Protein AF-A0A958GPE8-F1 (afdb_monomer_lite)

Sequence (75 aa):
MAGNEQIDGASLKAGDRVKRVDTEGPLGVVQKVRIETVRQSIRPDGDPPGITVTVLWDNGTLSHFVPGGLEKIGS

pLDDT: mean 75.59, std 17.65, range [37.19, 94.94]

Secondary structure (DSSP, 8-state):
--------TTS--TT-EEEETT-----EEEEEEEEE----SS--S-PPPEEEEEEEETTS-EEEE-GGGEEE---

Structure (mmCIF, N/CA/C/O backbone):
data_AF-A0A958GPE8-F1
#
_entry.id   AF-A0A958GPE8-F1
#
loop_
_atom_site.group_PDB
_atom_site.id
_atom_site.type_symbol
_atom_site.label_atom_id
_atom_site.label_alt_id
_atom_site.label_comp_id
_atom_site.label_asym_id
_atom_site.label_entity_id
_atom_site.label_seq_id
_atom_site.pdbx_PDB_ins_code
_atom_site.Cartn_x
_atom_site.Cartn_y
_atom_site.Cartn_z
_atom_site.occupancy
_atom_site.B_iso_or_equiv
_atom_site.auth_seq_id
_atom_site.auth_comp_id
_atom_site.auth_asym_id
_atom_site.auth_atom_id
_atom_site.pdbx_PDB_model_num
ATOM 1 N N . MET A 1 1 ? -19.461 8.471 -16.356 1.00 37.19 1 MET A N 1
ATOM 2 C CA . MET A 1 1 ? -18.351 7.530 -16.599 1.00 37.19 1 MET A CA 1
ATOM 3 C C . MET A 1 1 ? -17.178 8.078 -15.808 1.00 37.19 1 MET A C 1
ATOM 5 O O . MET A 1 1 ? -16.654 9.111 -16.197 1.00 37.19 1 MET A O 1
ATOM 9 N N . ALA A 1 2 ? -16.904 7.535 -14.620 1.00 40.34 2 ALA A N 1
ATOM 10 C CA . ALA A 1 2 ? -15.764 7.984 -13.823 1.00 40.34 2 ALA A CA 1
ATOM 11 C C . ALA A 1 2 ? -14.504 7.397 -14.465 1.00 40.34 2 ALA A C 1
ATOM 13 O O . ALA A 1 2 ? -14.463 6.198 -14.724 1.00 40.34 2 ALA A O 1
ATOM 14 N N . GLY A 1 3 ? -13.555 8.259 -14.825 1.00 40.16 3 GLY A N 1
ATOM 15 C CA . GLY A 1 3 ? -12.269 7.840 -15.358 1.00 40.16 3 GLY A CA 1
ATOM 16 C C . GLY A 1 3 ? -11.497 7.124 -14.263 1.00 40.16 3 GLY A C 1
ATOM 17 O O . GLY A 1 3 ? -11.271 7.681 -13.192 1.00 40.16 3 GLY A O 1
ATOM 18 N N . ASN A 1 4 ? -11.131 5.878 -14.525 1.00 45.16 4 ASN A N 1
ATOM 19 C CA . ASN A 1 4 ? -10.238 5.123 -13.667 1.00 45.16 4 ASN A CA 1
ATOM 20 C C . ASN A 1 4 ? -8.838 5.675 -13.958 1.00 45.16 4 ASN A C 1
ATOM 22 O O . ASN A 1 4 ? -8.173 5.215 -14.885 1.00 45.16 4 ASN A O 1
ATOM 26 N N . GLU A 1 5 ? -8.443 6.741 -13.259 1.00 48.94 5 GLU A N 1
ATOM 27 C CA . GLU A 1 5 ? -7.068 7.238 -13.287 1.00 48.94 5 GLU A CA 1
ATOM 28 C C . GLU 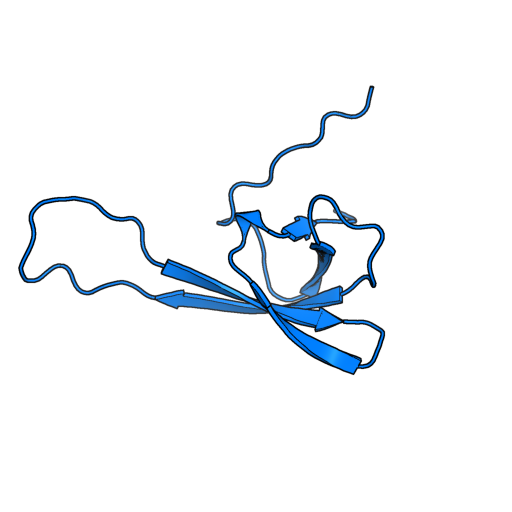A 1 5 ? -6.174 6.115 -12.764 1.00 48.94 5 GLU A C 1
ATOM 30 O O . GLU A 1 5 ? -6.091 5.852 -11.565 1.00 48.94 5 GLU A O 1
ATOM 35 N N . GLN A 1 6 ? -5.563 5.393 -13.700 1.00 46.38 6 GLN A N 1
ATOM 36 C CA . GLN A 1 6 ? -4.509 4.437 -13.427 1.00 46.38 6 GLN A CA 1
ATOM 37 C C . GLN A 1 6 ? -3.356 5.238 -12.829 1.00 46.38 6 GLN A C 1
ATOM 39 O O . GLN A 1 6 ? -2.618 5.910 -13.541 1.00 46.38 6 GLN A O 1
ATO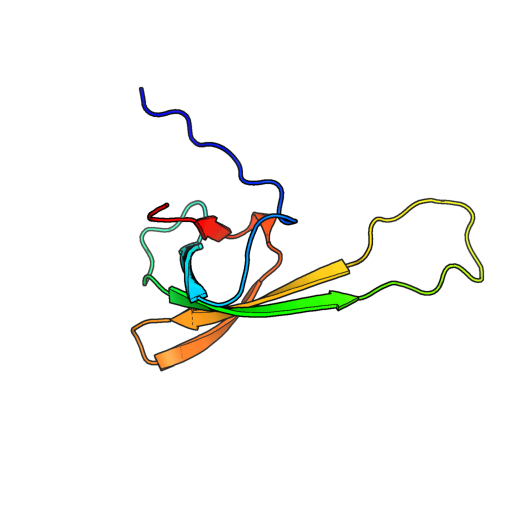M 44 N N . ILE A 1 7 ? -3.282 5.253 -11.500 1.00 51.97 7 ILE A N 1
ATOM 45 C CA . ILE A 1 7 ? -2.271 6.012 -10.777 1.00 51.97 7 ILE A CA 1
ATOM 46 C C . ILE A 1 7 ? -0.928 5.352 -11.081 1.00 51.97 7 ILE A C 1
ATOM 48 O O . ILE A 1 7 ? -0.651 4.250 -10.599 1.00 51.97 7 ILE A O 1
ATOM 52 N N . ASP A 1 8 ? -0.105 6.018 -11.895 1.00 55.09 8 ASP A N 1
ATOM 53 C CA . ASP A 1 8 ? 1.305 5.690 -12.053 1.00 55.09 8 ASP A CA 1
ATOM 54 C C . ASP A 1 8 ? 1.892 5.467 -10.666 1.00 55.09 8 ASP A C 1
ATOM 56 O O . ASP A 1 8 ? 1.815 6.315 -9.772 1.00 55.09 8 ASP A O 1
ATOM 60 N N . GLY A 1 9 ? 2.452 4.283 -10.461 1.00 51.81 9 GLY A N 1
ATOM 61 C CA . GLY A 1 9 ? 2.746 3.777 -9.136 1.00 51.81 9 GLY A CA 1
ATOM 62 C C . GLY A 1 9 ? 3.757 4.565 -8.286 1.00 51.81 9 GLY A C 1
ATOM 63 O O . GLY A 1 9 ? 4.071 4.181 -7.160 1.00 51.81 9 GLY A O 1
ATOM 64 N N . ALA A 1 10 ? 4.255 5.679 -8.813 1.00 56.09 10 ALA A N 1
ATOM 65 C CA . ALA A 1 10 ? 5.086 6.656 -8.136 1.00 56.09 10 ALA A CA 1
ATOM 66 C C . ALA A 1 10 ? 4.314 7.601 -7.190 1.00 56.09 10 ALA A C 1
ATOM 68 O O . ALA A 1 10 ? 4.950 8.285 -6.391 1.00 56.09 10 ALA A O 1
ATOM 69 N N . SER A 1 11 ? 2.977 7.661 -7.242 1.00 72.81 11 SER A N 1
ATOM 70 C CA . SER A 1 11 ? 2.202 8.649 -6.463 1.00 72.81 11 SER A CA 1
ATOM 71 C C . SER A 1 11 ? 1.590 8.138 -5.152 1.00 72.81 11 SER A C 1
ATOM 73 O O . SER A 1 11 ? 0.948 8.917 -4.448 1.00 72.81 11 SER A O 1
ATOM 75 N N . LEU A 1 12 ? 1.789 6.867 -4.787 1.00 84.75 12 LEU A N 1
ATOM 76 C CA . LEU A 1 12 ? 1.345 6.344 -3.489 1.00 84.75 12 LEU A CA 1
ATOM 77 C C . LEU A 1 12 ? 2.290 6.807 -2.373 1.00 84.75 12 LEU A C 1
ATOM 79 O O . LEU A 1 12 ? 3.510 6.699 -2.498 1.00 84.75 12 LEU A O 1
ATOM 83 N N . LYS A 1 13 ? 1.734 7.274 -1.251 1.00 88.56 13 LYS A N 1
ATOM 84 C CA . LYS A 1 13 ? 2.490 7.614 -0.033 1.00 88.56 13 LYS A CA 1
ATOM 85 C C . LYS A 1 13 ? 1.920 6.917 1.195 1.00 88.56 13 LYS A C 1
ATOM 87 O O . LYS A 1 13 ? 0.760 6.515 1.222 1.00 88.56 13 LYS A O 1
ATOM 92 N N . ALA A 1 14 ? 2.741 6.805 2.238 1.00 90.25 14 ALA A N 1
ATOM 93 C CA . ALA A 1 14 ? 2.279 6.311 3.529 1.00 90.25 14 ALA A CA 1
ATOM 94 C C . ALA A 1 14 ? 1.079 7.135 4.029 1.00 90.25 14 ALA A C 1
ATOM 96 O O . ALA A 1 14 ? 1.085 8.364 3.949 1.00 90.25 14 ALA A O 1
ATOM 97 N N . GLY A 1 15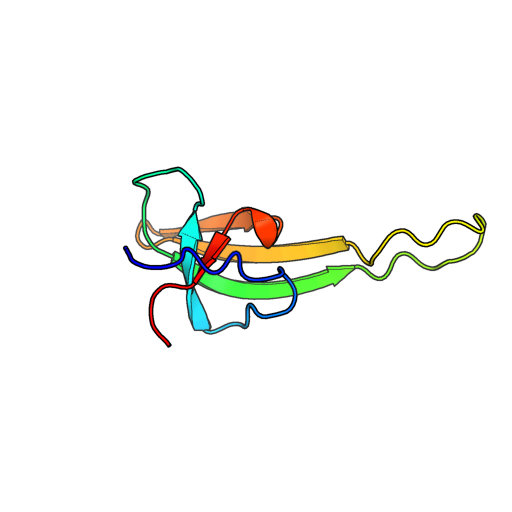 ? 0.052 6.446 4.521 1.00 89.94 15 GLY A N 1
ATOM 98 C CA . GLY A 1 15 ? -1.222 7.031 4.934 1.00 89.94 15 GLY A CA 1
ATOM 99 C C . GLY A 1 15 ? -2.285 7.091 3.835 1.00 89.94 15 GLY A C 1
ATOM 100 O O . GLY A 1 15 ? -3.454 7.271 4.167 1.00 89.94 15 GLY A O 1
ATOM 101 N N . ASP A 1 16 ? -1.937 6.896 2.556 1.00 90.62 16 ASP A N 1
ATOM 102 C CA . ASP A 1 16 ? -2.959 6.811 1.511 1.00 90.62 16 ASP A CA 1
ATOM 103 C C . ASP A 1 16 ? -3.808 5.551 1.697 1.00 90.62 16 ASP A C 1
ATOM 105 O O . ASP A 1 16 ? -3.307 4.451 1.954 1.00 90.62 16 ASP A O 1
ATOM 109 N N . ARG A 1 17 ? -5.116 5.716 1.526 1.00 91.88 17 ARG A N 1
ATOM 110 C CA . ARG A 1 17 ? -6.069 4.616 1.505 1.00 91.88 17 ARG A CA 1
ATOM 111 C C . ARG A 1 17 ? -6.077 3.993 0.114 1.00 91.88 17 ARG A C 1
ATOM 113 O O . ARG A 1 17 ? -6.149 4.711 -0.882 1.00 91.88 17 ARG A O 1
ATOM 120 N N . VAL A 1 18 ? -6.003 2.670 0.043 1.00 91.19 18 VAL A N 1
ATOM 121 C CA . VAL A 1 18 ? -5.896 1.919 -1.211 1.00 91.19 18 VAL A CA 1
ATOM 122 C C . VAL A 1 18 ? -6.812 0.701 -1.233 1.00 91.19 18 VAL A C 1
ATOM 124 O O . VAL A 1 18 ? -7.117 0.108 -0.196 1.00 91.19 18 VAL A O 1
ATOM 127 N N . LYS A 1 19 ? -7.223 0.314 -2.437 1.00 90.38 19 LYS A N 1
ATOM 128 C CA . LYS A 1 19 ? -7.816 -0.990 -2.756 1.00 90.38 19 LYS A CA 1
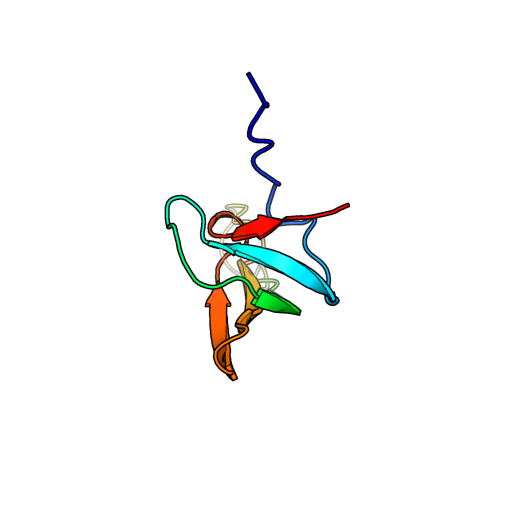ATOM 129 C C . LYS A 1 19 ? -6.937 -1.708 -3.768 1.00 90.38 19 LYS A C 1
ATOM 131 O O . LYS A 1 19 ? -6.136 -1.085 -4.462 1.00 90.38 19 LYS A O 1
ATOM 136 N N . ARG A 1 20 ? -7.094 -3.023 -3.867 1.00 87.94 20 ARG A N 1
ATOM 137 C CA . ARG A 1 20 ? -6.468 -3.796 -4.938 1.00 87.94 20 ARG A CA 1
ATOM 138 C C . ARG A 1 20 ? -7.206 -3.540 -6.256 1.00 87.94 20 ARG A C 1
ATOM 140 O O . ARG A 1 20 ? -8.435 -3.518 -6.267 1.00 87.94 20 ARG A O 1
ATOM 147 N N . VAL A 1 21 ? -6.449 -3.363 -7.336 1.00 85.12 21 VAL A N 1
ATOM 148 C CA . VAL A 1 21 ? -6.989 -3.271 -8.703 1.00 85.12 21 VAL A CA 1
ATOM 149 C C . VAL A 1 21 ? -7.755 -4.561 -9.032 1.00 85.12 21 VAL A C 1
ATOM 151 O O . VAL A 1 21 ? -7.327 -5.649 -8.637 1.00 85.12 21 VAL A O 1
ATOM 154 N N . ASP A 1 22 ? -8.887 -4.440 -9.730 1.00 79.62 22 ASP A N 1
ATOM 155 C CA . ASP A 1 22 ? -9.696 -5.562 -10.244 1.00 79.62 22 ASP A CA 1
ATOM 156 C C . ASP A 1 22 ? -10.179 -6.577 -9.185 1.00 79.62 22 ASP A C 1
ATOM 158 O O . ASP A 1 22 ? -10.420 -7.748 -9.478 1.00 79.62 22 ASP A O 1
ATOM 162 N N . THR A 1 23 ? -10.319 -6.179 -7.918 1.00 75.25 23 THR A N 1
ATOM 163 C CA . THR A 1 23 ? -10.879 -7.049 -6.870 1.00 75.25 23 THR A CA 1
ATOM 164 C C . THR A 1 23 ? -11.773 -6.254 -5.924 1.00 75.25 23 THR A C 1
ATOM 166 O O . THR A 1 23 ? -11.345 -5.251 -5.354 1.00 75.25 23 THR A O 1
ATOM 169 N N . GLU A 1 24 ? -12.996 -6.741 -5.684 1.00 74.62 24 GLU A N 1
ATOM 170 C CA . GLU A 1 24 ? -13.847 -6.317 -4.560 1.00 74.62 24 GLU A CA 1
ATOM 171 C C . GLU A 1 24 ? -13.280 -6.898 -3.257 1.00 74.62 24 GLU A C 1
ATOM 173 O O . GLU A 1 24 ? -13.767 -7.875 -2.692 1.00 74.62 24 GLU A O 1
ATOM 178 N N . GLY A 1 25 ? -12.133 -6.358 -2.853 1.00 74.31 25 GLY A N 1
ATOM 179 C CA . GLY A 1 25 ? -11.344 -6.832 -1.726 1.00 74.31 25 GLY A CA 1
ATOM 180 C C . GLY A 1 25 ? -11.403 -5.894 -0.524 1.00 74.31 25 GLY A C 1
ATOM 181 O O . GLY A 1 25 ? -12.026 -4.831 -0.578 1.00 74.31 25 GLY A O 1
ATOM 182 N N . PRO A 1 26 ? -10.719 -6.269 0.571 1.00 80.88 26 PRO A N 1
ATOM 183 C CA . PRO A 1 26 ? -10.574 -5.398 1.726 1.00 80.88 26 PRO A CA 1
ATOM 184 C C . PRO A 1 26 ? -9.874 -4.094 1.335 1.00 80.88 26 PRO A C 1
ATOM 186 O O . PRO A 1 26 ? -8.990 -4.074 0.477 1.00 80.88 26 PRO A O 1
ATOM 189 N N . LEU A 1 27 ? -10.260 -3.005 1.997 1.00 91.06 27 LEU A N 1
ATOM 190 C CA . LEU A 1 27 ? -9.547 -1.739 1.901 1.00 91.06 27 LEU A CA 1
ATOM 191 C C . LEU A 1 27 ? -8.326 -1.775 2.821 1.00 91.06 27 LEU A C 1
ATOM 193 O O . LEU A 1 27 ? -8.276 -2.520 3.805 1.00 91.06 27 LEU A O 1
ATOM 197 N N . GLY A 1 28 ? -7.310 -0.991 2.483 1.00 92.75 28 GLY A N 1
ATOM 198 C CA . GLY A 1 28 ? -6.070 -0.935 3.242 1.00 92.75 28 GLY A CA 1
ATOM 199 C C . GLY A 1 28 ? -5.452 0.447 3.232 1.00 92.75 28 GLY A C 1
ATOM 200 O O . GLY A 1 28 ? -5.872 1.334 2.495 1.00 92.75 28 GLY A O 1
ATOM 201 N N . VAL A 1 29 ? -4.466 0.651 4.094 1.00 93.88 29 VAL A N 1
ATOM 202 C CA . VAL A 1 29 ? -3.665 1.875 4.153 1.00 93.88 29 VAL A CA 1
ATOM 203 C C . VAL A 1 29 ? -2.240 1.540 3.758 1.00 93.88 29 VAL A C 1
ATOM 205 O O . VAL A 1 29 ? -1.669 0.557 4.234 1.00 93.88 29 VAL A O 1
ATOM 208 N N . VAL A 1 30 ? -1.638 2.372 2.916 1.00 92.88 30 VAL A N 1
ATOM 209 C CA . VAL A 1 30 ? -0.210 2.288 2.629 1.00 92.88 30 VAL A CA 1
ATOM 210 C C . VAL A 1 30 ? 0.551 2.573 3.918 1.00 92.88 30 VAL A C 1
ATOM 212 O O . VAL A 1 30 ? 0.511 3.676 4.456 1.00 92.88 30 VAL A O 1
ATOM 215 N N . GLN A 1 31 ? 1.263 1.576 4.420 1.00 93.62 31 GLN A N 1
ATOM 216 C CA . GLN A 1 31 ? 2.115 1.725 5.591 1.00 93.62 31 GLN A CA 1
ATOM 217 C C . GLN A 1 31 ? 3.497 2.246 5.190 1.00 93.62 31 GLN A C 1
ATOM 219 O O . GLN A 1 31 ? 4.096 3.049 5.904 1.00 93.62 31 GLN A O 1
ATOM 224 N N . LYS A 1 32 ? 4.018 1.789 4.045 1.00 90.81 32 LYS A N 1
ATOM 225 C CA . LYS A 1 32 ? 5.368 2.126 3.590 1.00 90.81 32 LYS A CA 1
ATOM 226 C C . LYS A 1 32 ? 5.491 2.005 2.077 1.00 90.81 32 LYS A C 1
ATOM 228 O O . LYS A 1 32 ? 4.926 1.095 1.484 1.00 90.81 32 LYS A O 1
ATOM 233 N N . VAL A 1 33 ? 6.296 2.874 1.476 1.00 88.38 33 VAL A N 1
ATOM 234 C CA . VAL A 1 33 ? 6.736 2.752 0.081 1.00 88.38 33 VAL A CA 1
ATOM 235 C C . VAL A 1 33 ? 8.252 2.633 0.075 1.00 88.38 33 VAL A C 1
ATOM 237 O O . VAL A 1 33 ? 8.947 3.413 0.728 1.00 88.38 33 VAL A O 1
ATOM 240 N N . ARG A 1 34 ? 8.769 1.614 -0.608 1.00 86.25 34 ARG A N 1
ATOM 241 C CA . ARG A 1 34 ? 10.196 1.327 -0.730 1.00 86.25 34 ARG A CA 1
ATOM 242 C C . ARG A 1 34 ? 10.572 1.348 -2.204 1.00 86.25 34 ARG A C 1
ATOM 244 O O . ARG A 1 34 ? 10.042 0.570 -2.987 1.00 86.25 34 ARG A O 1
ATOM 251 N N . ILE A 1 35 ? 11.503 2.228 -2.550 1.00 81.94 35 ILE A N 1
ATOM 252 C CA . ILE A 1 35 ? 12.085 2.305 -3.889 1.00 81.94 35 ILE A CA 1
ATOM 253 C C . ILE A 1 35 ? 13.406 1.539 -3.846 1.00 81.94 35 ILE A C 1
ATOM 255 O O . ILE A 1 35 ? 14.345 1.930 -3.152 1.00 81.94 35 ILE A O 1
ATOM 259 N N . GLU A 1 36 ? 13.462 0.413 -4.543 1.00 73.25 36 GLU A N 1
ATOM 260 C CA . GLU A 1 36 ? 14.665 -0.384 -4.731 1.00 73.25 36 GLU A CA 1
ATOM 261 C C . GLU A 1 36 ? 15.368 0.108 -5.992 1.00 73.25 36 GLU A C 1
ATOM 263 O O . GLU A 1 36 ? 15.080 -0.297 -7.118 1.00 73.25 36 GLU A O 1
ATOM 268 N N . THR A 1 37 ? 16.299 1.041 -5.794 1.00 61.34 37 THR A N 1
ATOM 269 C CA . THR A 1 37 ? 17.212 1.461 -6.851 1.00 61.34 37 THR A CA 1
ATOM 270 C C . THR A 1 37 ? 18.150 0.302 -7.153 1.00 61.34 37 THR A C 1
ATOM 272 O O . THR A 1 37 ? 19.084 0.031 -6.393 1.00 61.34 37 THR A O 1
ATOM 275 N N . VAL A 1 38 ? 17.906 -0.401 -8.257 1.00 57.59 38 VAL A N 1
ATOM 276 C CA . VAL A 1 38 ? 18.871 -1.368 -8.776 1.00 57.59 38 VAL A CA 1
ATOM 277 C C . VAL A 1 38 ? 20.115 -0.567 -9.151 1.00 57.59 38 VAL A C 1
ATOM 279 O O . VAL A 1 38 ? 20.056 0.316 -10.006 1.00 57.59 38 VAL A O 1
ATOM 282 N N . ARG A 1 39 ? 21.240 -0.801 -8.462 1.00 50.72 39 ARG A N 1
ATOM 283 C CA . ARG A 1 39 ? 22.513 -0.172 -8.830 1.00 50.72 39 ARG A CA 1
ATOM 284 C C . ARG A 1 39 ? 22.834 -0.591 -10.263 1.00 50.72 39 ARG A C 1
ATOM 286 O O . ARG A 1 39 ? 23.160 -1.748 -10.518 1.00 50.72 39 ARG A O 1
ATOM 293 N N . GLN A 1 40 ? 22.728 0.362 -11.183 1.00 48.88 40 GLN A N 1
ATOM 294 C CA . GLN A 1 40 ? 23.213 0.239 -12.549 1.00 48.88 40 GLN A CA 1
ATOM 295 C C . GLN A 1 40 ? 24.719 -0.001 -12.482 1.00 48.88 40 GLN A C 1
ATOM 297 O O . GLN A 1 40 ? 25.493 0.919 -12.231 1.00 48.88 40 GLN A O 1
ATOM 302 N N . SER A 1 41 ? 25.170 -1.243 -12.613 1.00 51.34 41 SER A N 1
ATOM 303 C CA . SER A 1 41 ? 26.611 -1.488 -12.721 1.00 51.34 41 SER A CA 1
ATOM 304 C C . SER A 1 41 ? 27.007 -2.405 -13.866 1.00 51.34 41 SER A C 1
ATOM 306 O O . SER A 1 41 ? 28.198 -2.480 -14.127 1.00 51.34 41 SER A O 1
ATOM 308 N N . ILE A 1 42 ? 26.092 -3.091 -14.575 1.00 55.19 42 ILE A N 1
ATOM 309 C CA . ILE A 1 42 ? 26.523 -4.070 -15.603 1.00 55.19 42 ILE A CA 1
ATOM 310 C C . ILE A 1 42 ? 25.611 -4.167 -16.854 1.00 55.19 42 ILE A C 1
ATOM 312 O O . ILE A 1 42 ? 25.952 -4.894 -17.781 1.00 55.19 42 ILE A O 1
ATOM 316 N N . ARG A 1 43 ? 24.485 -3.443 -16.980 1.00 50.28 43 ARG A N 1
ATOM 317 C CA . ARG A 1 43 ? 23.655 -3.503 -18.210 1.00 50.28 43 ARG A CA 1
ATOM 318 C C . ARG A 1 43 ? 23.176 -2.117 -18.667 1.00 50.28 43 ARG A C 1
ATOM 320 O O . ARG A 1 43 ? 22.719 -1.363 -17.814 1.00 50.28 43 ARG A O 1
ATOM 327 N N . PRO A 1 44 ? 23.283 -1.780 -19.969 1.00 52.12 44 PRO A N 1
ATOM 328 C CA . PRO A 1 44 ? 22.903 -0.474 -20.513 1.00 52.12 44 PRO A CA 1
ATOM 329 C C . PRO A 1 44 ? 21.395 -0.287 -20.773 1.00 52.12 44 PRO A C 1
ATOM 331 O O . PRO A 1 44 ? 21.032 0.673 -21.442 1.00 52.12 44 PRO A O 1
ATOM 334 N N . ASP A 1 45 ? 20.516 -1.139 -20.239 1.00 53.00 45 ASP A N 1
ATOM 335 C CA . ASP A 1 45 ? 19.069 -1.017 -20.453 1.00 53.00 45 ASP A CA 1
ATOM 336 C C . ASP A 1 45 ? 18.355 -0.517 -19.193 1.00 53.00 45 ASP A C 1
ATOM 338 O O . ASP A 1 45 ? 18.530 -1.043 -18.092 1.00 53.00 45 ASP A O 1
ATOM 342 N N . GLY A 1 46 ? 17.613 0.577 -19.372 1.00 53.50 46 GLY A N 1
ATOM 343 C CA . GLY A 1 46 ? 16.988 1.401 -18.345 1.00 53.50 46 GLY A CA 1
ATOM 344 C C . GLY A 1 46 ? 15.750 0.782 -17.709 1.00 53.50 46 GLY A C 1
ATOM 345 O O . GLY A 1 46 ? 14.662 1.342 -17.830 1.00 53.50 46 GLY A O 1
ATOM 346 N N . ASP A 1 47 ? 15.912 -0.331 -16.996 1.00 52.88 47 ASP A N 1
ATOM 347 C CA . ASP A 1 47 ? 14.856 -0.823 -16.116 1.00 52.88 47 ASP A CA 1
ATOM 348 C C . ASP A 1 47 ? 14.561 0.219 -15.017 1.00 52.88 47 ASP A C 1
ATOM 350 O O . ASP A 1 47 ? 15.484 0.668 -14.318 1.00 52.88 47 ASP A O 1
ATOM 354 N N . PRO A 1 48 ? 13.293 0.640 -14.851 1.00 58.41 48 PRO A N 1
ATOM 355 C CA . PRO A 1 48 ? 12.915 1.555 -13.788 1.00 58.41 48 PRO A CA 1
ATOM 356 C C . PRO A 1 48 ? 13.179 0.920 -12.412 1.00 58.41 48 PRO A C 1
ATOM 358 O O . PRO A 1 48 ? 13.145 -0.306 -12.267 1.00 58.41 48 PRO A O 1
ATOM 361 N N . PRO A 1 49 ? 13.447 1.731 -11.371 1.00 66.94 49 PRO A N 1
ATOM 362 C CA . PRO A 1 49 ? 13.658 1.211 -10.025 1.00 66.94 49 PRO A CA 1
ATOM 363 C C . PRO A 1 49 ? 12.445 0.386 -9.577 1.00 66.94 49 PRO A C 1
ATOM 365 O O . PRO A 1 49 ? 11.300 0.791 -9.781 1.00 66.94 49 PRO A O 1
ATOM 368 N N . GLY A 1 50 ? 12.688 -0.761 -8.939 1.00 77.94 50 GLY A N 1
ATOM 369 C CA . GLY A 1 50 ? 11.615 -1.599 -8.41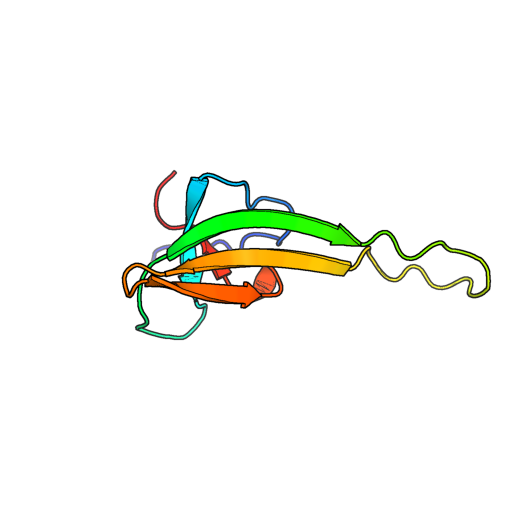4 1.00 77.94 50 GLY A CA 1
ATOM 370 C C . GLY A 1 50 ? 10.916 -0.885 -7.259 1.00 77.94 50 GLY A C 1
ATOM 371 O O . GLY A 1 50 ? 11.550 -0.584 -6.251 1.00 77.94 50 GLY A O 1
ATOM 372 N N . ILE A 1 51 ? 9.624 -0.582 -7.385 1.00 84.31 51 ILE A N 1
ATOM 373 C CA . ILE A 1 51 ? 8.845 0.051 -6.312 1.00 84.31 51 ILE A CA 1
ATOM 374 C C . ILE A 1 51 ? 8.006 -1.017 -5.616 1.00 84.31 51 ILE A C 1
ATOM 376 O O . ILE A 1 51 ? 7.192 -1.689 -6.249 1.00 84.31 51 ILE A O 1
ATOM 380 N N . THR A 1 52 ? 8.169 -1.124 -4.299 1.00 88.00 52 THR A N 1
ATOM 381 C CA . THR A 1 52 ? 7.391 -2.014 -3.435 1.00 88.00 52 THR A CA 1
ATOM 382 C C . THR A 1 52 ? 6.581 -1.189 -2.438 1.00 88.00 52 THR A C 1
ATOM 384 O O . THR A 1 52 ? 7.128 -0.376 -1.691 1.00 88.00 52 THR A O 1
ATOM 387 N N . VAL A 1 53 ? 5.272 -1.424 -2.388 1.00 90.06 53 VAL A N 1
ATOM 388 C CA . VAL A 1 53 ? 4.319 -0.775 -1.483 1.00 90.06 53 VAL A CA 1
ATOM 389 C C . VAL A 1 53 ? 3.849 -1.779 -0.439 1.00 90.06 53 VAL A C 1
ATOM 391 O O . VAL A 1 53 ? 3.298 -2.824 -0.772 1.00 90.06 53 VAL A O 1
ATOM 394 N N . THR A 1 54 ? 4.046 -1.462 0.835 1.00 93.50 54 THR A N 1
ATOM 395 C CA . THR A 1 54 ? 3.506 -2.224 1.961 1.00 93.50 54 THR A CA 1
ATOM 396 C C . THR A 1 54 ? 2.151 -1.646 2.350 1.00 93.50 54 THR A C 1
ATOM 398 O O . THR A 1 54 ? 2.059 -0.469 2.707 1.00 93.50 54 THR A O 1
ATOM 401 N N . VAL A 1 55 ? 1.113 -2.477 2.322 1.00 93.25 55 VAL A N 1
ATOM 402 C CA . VAL A 1 55 ? -0.266 -2.117 2.670 1.00 93.25 55 VAL A CA 1
ATOM 403 C C . VAL A 1 55 ? -0.696 -2.893 3.909 1.00 93.25 55 VAL A C 1
ATOM 405 O O . VAL A 1 55 ? -0.530 -4.112 3.964 1.00 93.25 55 VAL A O 1
ATOM 408 N N . LEU A 1 56 ? -1.254 -2.181 4.888 1.00 94.94 56 LEU A N 1
ATOM 409 C CA . LEU A 1 56 ? -1.974 -2.749 6.023 1.00 94.94 56 LEU A CA 1
ATOM 41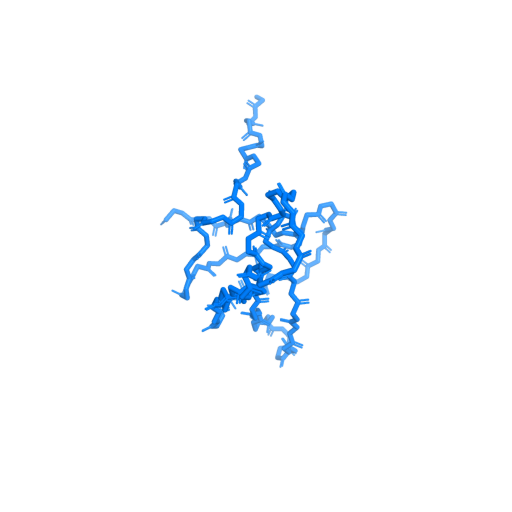0 C C . LEU A 1 56 ? -3.469 -2.751 5.698 1.00 94.94 56 LEU A C 1
ATOM 412 O O . LEU A 1 56 ? -4.090 -1.693 5.604 1.00 94.94 56 LEU A O 1
ATOM 416 N N . TRP A 1 57 ? -4.031 -3.935 5.509 1.00 93.25 57 TRP A N 1
ATOM 417 C CA . TRP A 1 57 ? -5.450 -4.140 5.243 1.00 93.25 57 TRP A CA 1
ATOM 418 C C . TRP A 1 57 ? -6.279 -4.007 6.523 1.00 93.25 57 TRP A C 1
ATOM 420 O O . TRP A 1 57 ? -5.802 -4.304 7.618 1.00 93.25 57 TRP A O 1
ATOM 430 N N . ASP A 1 58 ? -7.551 -3.633 6.386 1.00 90.75 58 ASP A N 1
ATOM 431 C CA . ASP A 1 58 ? -8.478 -3.481 7.522 1.00 90.75 58 ASP A CA 1
ATOM 432 C C . ASP A 1 58 ? -8.715 -4.770 8.308 1.00 90.75 58 ASP A C 1
ATOM 434 O O . ASP A 1 58 ? -9.066 -4.737 9.484 1.00 90.75 58 ASP A O 1
ATOM 438 N N . ASN A 1 59 ? -8.497 -5.920 7.672 1.00 89.69 59 ASN A N 1
ATOM 439 C CA . ASN A 1 59 ? -8.554 -7.221 8.333 1.00 89.69 59 ASN A CA 1
ATOM 440 C C . ASN A 1 59 ? -7.302 -7.524 9.188 1.00 89.69 59 ASN A C 1
ATOM 442 O O . ASN A 1 59 ? -7.165 -8.637 9.689 1.00 89.69 59 ASN A O 1
ATOM 446 N N . GLY A 1 60 ? -6.371 -6.572 9.316 1.00 89.50 60 GLY A N 1
ATOM 447 C CA . GLY A 1 60 ? -5.126 -6.697 10.075 1.00 89.50 60 GLY A CA 1
ATOM 448 C C . GLY A 1 60 ? -3.970 -7.346 9.308 1.00 89.50 60 GLY A C 1
ATOM 449 O O . GLY A 1 60 ? -2.886 -7.510 9.865 1.00 89.50 60 GLY A O 1
ATOM 450 N N . THR A 1 61 ? -4.163 -7.712 8.038 1.00 92.19 61 THR A N 1
ATOM 451 C CA . THR A 1 61 ? -3.122 -8.361 7.230 1.00 92.19 61 THR A CA 1
ATOM 452 C C . THR A 1 61 ? -2.170 -7.330 6.630 1.00 92.19 61 THR A C 1
ATOM 454 O O . THR A 1 61 ? -2.599 -6.312 6.094 1.00 92.19 61 THR A O 1
ATOM 457 N N . LEU A 1 62 ? -0.871 -7.624 6.649 1.00 93.69 62 LEU A N 1
ATOM 458 C CA . LEU A 1 62 ? 0.141 -6.870 5.910 1.00 93.69 62 LEU A CA 1
ATOM 459 C C . LEU A 1 62 ? 0.460 -7.556 4.585 1.00 93.69 62 LEU A C 1
ATOM 461 O O . LEU A 1 62 ? 0.583 -8.778 4.510 1.00 93.69 62 LEU A O 1
ATOM 465 N N . SER A 1 63 ? 0.613 -6.777 3.521 1.00 92.06 63 SER A N 1
ATOM 466 C CA . SER A 1 63 ? 0.964 -7.304 2.202 1.00 92.06 63 SER A CA 1
ATOM 467 C C . SER A 1 63 ? 1.857 -6.349 1.426 1.00 92.06 63 SER A C 1
ATOM 469 O O . SER A 1 63 ? 1.853 -5.145 1.668 1.00 92.06 63 SER A O 1
ATOM 471 N N . HIS A 1 64 ? 2.607 -6.901 0.474 1.00 90.69 64 HIS A N 1
ATOM 472 C CA . HIS A 1 64 ? 3.504 -6.156 -0.402 1.00 90.69 64 HIS A CA 1
ATOM 473 C C . HIS A 1 64 ? 2.978 -6.208 -1.829 1.00 90.69 64 HIS A C 1
ATOM 475 O O . HIS A 1 64 ? 2.661 -7.284 -2.333 1.00 90.69 64 HIS A O 1
ATOM 481 N N . PHE A 1 65 ? 2.898 -5.049 -2.467 1.00 87.88 65 PHE A N 1
ATOM 482 C CA . PHE A 1 65 ? 2.374 -4.894 -3.813 1.00 87.88 65 PHE A CA 1
ATOM 483 C C . PHE A 1 65 ? 3.308 -4.040 -4.652 1.00 87.88 65 PHE A C 1
ATOM 485 O O . PHE A 1 65 ? 3.956 -3.121 -4.155 1.00 87.88 65 PHE A O 1
ATOM 492 N N . VAL A 1 66 ? 3.324 -4.320 -5.949 1.00 86.62 66 VAL A N 1
ATOM 493 C CA . VAL A 1 66 ? 3.760 -3.323 -6.919 1.00 86.62 66 VAL A CA 1
ATOM 494 C C . VAL A 1 66 ? 2.678 -2.253 -7.011 1.00 86.62 66 VAL A C 1
ATOM 496 O O . VAL A 1 66 ? 1.487 -2.566 -6.910 1.00 86.62 66 VAL A O 1
ATOM 499 N N . PRO A 1 67 ? 3.049 -0.989 -7.199 1.00 83.75 67 PRO A N 1
ATOM 500 C CA . PRO A 1 67 ? 2.089 0.091 -7.078 1.00 83.75 67 PRO A CA 1
ATOM 501 C C . PRO A 1 67 ? 1.029 0.095 -8.194 1.00 83.75 67 PRO A C 1
ATOM 503 O O . PRO A 1 67 ? -0.090 0.516 -7.942 1.00 83.75 67 PRO A O 1
ATOM 506 N N . GLY A 1 68 ? 1.310 -0.490 -9.366 1.00 84.44 68 GLY A N 1
ATOM 507 C CA . GLY A 1 68 ? 0.301 -0.704 -10.415 1.00 84.44 68 GLY A CA 1
ATOM 508 C C . GLY A 1 68 ? -0.788 -1.731 -10.066 1.00 84.44 68 GLY A C 1
ATOM 509 O O . GLY A 1 68 ? -1.752 -1.867 -10.807 1.00 84.44 68 GLY A O 1
ATOM 510 N N . GLY A 1 69 ? -0.652 -2.464 -8.954 1.00 85.06 69 GLY A N 1
ATOM 511 C CA . GLY A 1 69 ? -1.677 -3.380 -8.444 1.00 85.06 69 GLY A CA 1
ATOM 512 C C . GLY A 1 69 ? -2.629 -2.749 -7.422 1.00 85.06 69 GLY A C 1
ATOM 513 O O . GLY A 1 69 ? -3.459 -3.461 -6.850 1.00 85.06 69 GLY A O 1
ATOM 514 N N . LEU A 1 70 ? -2.490 -1.448 -7.149 1.00 87.81 70 LEU A N 1
ATOM 515 C CA . LEU A 1 70 ? -3.252 -0.720 -6.138 1.00 87.81 70 LEU A CA 1
ATOM 516 C C . LEU A 1 70 ? -3.903 0.530 -6.740 1.00 87.81 70 LEU A C 1
ATOM 518 O O . LEU A 1 70 ? -3.288 1.248 -7.520 1.00 87.81 70 LEU A O 1
ATOM 522 N N . GLU A 1 71 ? -5.124 0.830 -6.309 1.00 88.06 71 GLU A N 1
ATOM 523 C CA . GLU A 1 71 ? -5.816 2.086 -6.607 1.00 88.06 71 GLU A CA 1
ATOM 524 C C . GLU A 1 71 ? -6.006 2.883 -5.322 1.00 88.06 71 GLU A C 1
ATOM 526 O O . GLU A 1 71 ? -6.482 2.348 -4.316 1.00 88.06 71 GLU A O 1
ATOM 531 N N . LYS A 1 72 ? -5.676 4.176 -5.358 1.00 87.75 72 LYS A N 1
ATOM 532 C CA . LYS A 1 72 ? -5.944 5.101 -4.253 1.00 87.75 72 LYS A CA 1
ATOM 533 C C . LYS A 1 72 ? -7.444 5.406 -4.167 1.00 87.75 72 LYS A C 1
ATOM 535 O O . LYS A 1 72 ? -8.101 5.630 -5.178 1.00 87.75 72 LYS A O 1
ATOM 540 N N . ILE A 1 73 ? -7.981 5.446 -2.950 1.00 84.19 73 ILE A N 1
ATOM 541 C CA . ILE A 1 73 ? -9.400 5.703 -2.669 1.00 84.19 73 ILE A CA 1
ATOM 542 C C . ILE A 1 73 ? -9.526 6.824 -1.640 1.00 84.19 73 ILE A C 1
ATOM 544 O O . ILE A 1 73 ? -9.332 6.610 -0.449 1.00 84.19 73 ILE A O 1
ATOM 548 N N . GLY A 1 74 ? -9.879 8.018 -2.112 1.00 67.50 74 GLY A N 1
ATOM 549 C CA . GLY A 1 74 ? -9.959 9.237 -1.303 1.00 67.50 74 GLY A CA 1
ATOM 550 C C . GLY A 1 74 ? -8.720 10.111 -1.487 1.00 67.50 74 GLY A C 1
ATOM 551 O O . GLY A 1 74 ? -7.601 9.610 -1.423 1.00 67.50 74 GLY A O 1
ATOM 552 N N . SER A 1 75 ? -8.936 11.393 -1.791 1.00 53.81 75 SER A N 1
ATOM 553 C CA . SER A 1 75 ? -7.901 12.389 -2.106 1.00 53.81 75 SER A CA 1
ATOM 554 C C . SER A 1 75 ? -7.131 12.845 -0.875 1.00 53.81 75 SER A C 1
ATOM 556 O O . SER A 1 75 ? -7.790 13.252 0.105 1.00 53.81 75 SER A O 1
#

Radius of gyration: 13.95 Å; chains: 1; bounding box: 45×21×31 Å

Foldseek 3Di:
DDDQPQPPLVPADFQFKKDFPPDPDFIWTFHDKDFADDPPDPDPDDDHTFIWTWIQGPVRDIDIDRSSRMGTDDD